Protein AF-A0A957ZN79-F1 (afdb_monomer_lite)

Structure (mmCIF, N/CA/C/O backbone):
data_AF-A0A957ZN79-F1
#
_entry.id   AF-A0A957ZN79-F1
#
loop_
_atom_site.group_PDB
_atom_site.id
_atom_site.type_symbol
_atom_site.label_atom_id
_atom_site.label_alt_id
_atom_site.label_comp_id
_atom_site.label_asym_id
_atom_site.label_entity_id
_atom_site.label_seq_id
_atom_site.pdbx_PDB_ins_code
_atom_site.Cartn_x
_atom_site.Cartn_y
_atom_site.Cartn_z
_atom_site.occupancy
_atom_site.B_iso_or_equiv
_atom_site.auth_seq_id
_atom_site.auth_comp_id
_atom_site.auth_asym_id
_atom_site.auth_atom_id
_atom_site.pdbx_PDB_model_num
ATOM 1 N N . MET A 1 1 ? 15.117 -9.613 -75.989 1.00 53.50 1 MET A N 1
ATOM 2 C CA . MET A 1 1 ? 15.377 -8.320 -75.318 1.00 53.50 1 MET A CA 1
ATOM 3 C C . MET A 1 1 ? 16.202 -8.604 -74.076 1.00 53.50 1 MET A C 1
ATOM 5 O O . MET A 1 1 ? 15.668 -9.171 -73.137 1.00 53.50 1 MET A O 1
ATOM 9 N N . SER A 1 2 ? 17.506 -8.321 -74.111 1.00 61.81 2 SER A N 1
ATOM 10 C CA . SER A 1 2 ? 18.390 -8.523 -72.957 1.00 61.81 2 SER A CA 1
ATOM 11 C C . SER A 1 2 ? 18.404 -7.232 -72.141 1.00 61.81 2 SER A C 1
ATOM 13 O O . SER A 1 2 ? 18.817 -6.192 -72.654 1.00 61.81 2 SER A O 1
ATOM 15 N N . ILE A 1 3 ? 17.876 -7.265 -70.917 1.00 66.75 3 ILE A N 1
ATOM 16 C CA . ILE A 1 3 ? 17.913 -6.115 -70.009 1.00 66.75 3 ILE A CA 1
ATOM 17 C C . ILE A 1 3 ? 19.351 -5.985 -69.512 1.00 66.75 3 ILE A C 1
ATOM 19 O O . ILE A 1 3 ? 19.885 -6.870 -68.847 1.00 66.75 3 ILE A O 1
ATOM 23 N N . ASN A 1 4 ? 20.004 -4.888 -69.892 1.00 77.69 4 ASN A N 1
ATOM 24 C CA . ASN A 1 4 ? 21.393 -4.635 -69.540 1.00 77.69 4 ASN A CA 1
ATOM 25 C C . ASN A 1 4 ? 21.526 -4.499 -68.022 1.00 77.69 4 ASN A C 1
ATOM 27 O O . ASN A 1 4 ? 21.004 -3.560 -67.427 1.00 77.69 4 ASN A O 1
ATOM 31 N N . ASN A 1 5 ? 22.298 -5.401 -67.413 1.00 73.75 5 ASN A N 1
ATOM 32 C CA . ASN A 1 5 ? 22.516 -5.493 -65.965 1.00 73.75 5 ASN A CA 1
ATOM 33 C C . ASN A 1 5 ? 23.033 -4.178 -65.336 1.00 73.75 5 ASN A C 1
ATOM 35 O O . ASN A 1 5 ? 22.840 -3.904 -64.156 1.00 73.75 5 ASN A O 1
ATOM 39 N N . ARG A 1 6 ? 23.639 -3.311 -66.159 1.00 80.38 6 ARG A N 1
ATOM 40 C CA . ARG A 1 6 ? 24.095 -1.966 -65.776 1.00 80.38 6 ARG A CA 1
ATOM 41 C C . ARG A 1 6 ? 22.942 -1.036 -65.382 1.00 80.38 6 ARG A C 1
ATOM 43 O O . ARG A 1 6 ? 23.125 -0.184 -64.522 1.00 80.38 6 ARG A O 1
ATOM 50 N N . TRP A 1 7 ? 21.768 -1.213 -65.986 1.00 83.56 7 TRP A N 1
ATOM 51 C CA . TRP A 1 7 ? 20.576 -0.416 -65.690 1.00 83.56 7 TRP A CA 1
ATOM 52 C C . TRP A 1 7 ? 19.949 -0.810 -64.348 1.00 83.56 7 TRP A C 1
ATOM 54 O O . TRP A 1 7 ? 19.543 0.057 -63.582 1.00 83.56 7 TRP A O 1
ATOM 64 N N . LEU A 1 8 ? 19.953 -2.107 -64.023 1.00 81.88 8 LEU A N 1
ATOM 65 C CA . LEU A 1 8 ? 19.467 -2.615 -62.735 1.00 81.88 8 LEU A CA 1
ATOM 66 C C . LEU A 1 8 ? 20.351 -2.154 -61.568 1.00 81.88 8 LEU A C 1
ATOM 68 O O . LEU A 1 8 ? 19.836 -1.759 -60.527 1.00 81.88 8 LEU A O 1
ATOM 72 N N . LEU A 1 9 ? 21.672 -2.132 -61.764 1.00 81.56 9 LEU A N 1
ATOM 73 C CA . LEU A 1 9 ? 22.623 -1.647 -60.759 1.00 81.56 9 LEU A CA 1
ATOM 74 C C . LEU A 1 9 ? 22.475 -0.144 -60.486 1.00 81.56 9 LEU A C 1
ATOM 76 O O . LEU A 1 9 ? 22.504 0.272 -59.330 1.00 81.56 9 LEU A O 1
ATOM 80 N N . ALA A 1 10 ? 22.260 0.660 -61.532 1.00 83.12 10 ALA A N 1
ATOM 81 C CA . ALA A 1 10 ? 22.012 2.093 -61.384 1.00 83.12 10 ALA A CA 1
ATOM 82 C C . ALA A 1 10 ? 20.691 2.374 -60.643 1.00 83.12 10 ALA A C 1
ATOM 84 O O . ALA A 1 10 ? 20.649 3.241 -59.770 1.00 83.12 10 ALA A O 1
ATOM 85 N N . LEU A 1 11 ? 19.637 1.603 -60.938 1.00 84.06 11 LEU A N 1
ATOM 86 C CA . LEU A 1 11 ? 18.346 1.726 -60.260 1.00 84.06 11 LEU A CA 1
ATOM 87 C C . LEU A 1 11 ? 18.458 1.370 -58.767 1.00 84.06 11 LEU A C 1
ATOM 89 O O . LEU A 1 11 ? 17.995 2.131 -57.922 1.00 84.06 11 LEU A O 1
ATOM 93 N N . ALA A 1 12 ? 19.136 0.265 -58.441 1.00 83.12 12 ALA A N 1
ATOM 94 C CA . ALA A 1 12 ? 19.308 -0.194 -57.062 1.00 83.12 12 ALA A CA 1
ATOM 95 C C . ALA A 1 12 ? 20.106 0.802 -56.201 1.00 83.12 12 ALA A C 1
ATOM 97 O O . ALA A 1 12 ? 19.730 1.066 -55.058 1.00 83.12 12 ALA A O 1
ATOM 98 N N . MET A 1 13 ? 21.167 1.404 -56.752 1.00 83.31 13 MET A N 1
ATOM 99 C CA . MET A 1 13 ? 21.924 2.440 -56.038 1.00 83.31 13 MET A CA 1
ATOM 100 C C . MET A 1 13 ? 21.101 3.716 -55.820 1.00 83.31 13 MET A C 1
ATOM 102 O O . MET A 1 13 ? 21.178 4.312 -54.747 1.00 83.31 13 MET A O 1
ATOM 106 N N . SER A 1 14 ? 20.280 4.115 -56.797 1.00 79.75 14 SER A N 1
ATOM 107 C CA . SER A 1 14 ? 19.429 5.301 -56.659 1.00 79.75 14 SER A CA 1
ATOM 108 C C . SER A 1 14 ? 18.340 5.107 -55.600 1.00 79.75 14 SER A C 1
ATOM 110 O O . SER A 1 14 ? 18.041 6.048 -54.869 1.00 79.75 14 SER A O 1
ATOM 112 N N . SER A 1 15 ? 17.776 3.900 -55.467 1.00 75.31 15 SER A N 1
ATOM 113 C CA . SER A 1 15 ? 16.766 3.599 -54.441 1.00 75.31 15 SER A CA 1
ATOM 114 C C . SER A 1 15 ? 17.327 3.644 -53.016 1.00 75.31 15 SER A C 1
ATOM 116 O O . SER A 1 15 ? 16.627 4.076 -52.105 1.00 75.31 15 SER A O 1
ATOM 118 N N . ALA A 1 16 ? 18.590 3.256 -52.813 1.00 73.00 16 ALA A N 1
ATOM 119 C CA . ALA A 1 16 ? 19.223 3.267 -51.491 1.00 73.00 16 ALA A CA 1
ATOM 120 C C . ALA A 1 16 ? 19.507 4.687 -50.959 1.00 73.00 16 ALA A C 1
ATOM 122 O O . ALA A 1 16 ? 19.540 4.899 -49.749 1.00 73.00 16 ALA A O 1
ATOM 123 N N . LEU A 1 17 ? 19.676 5.672 -51.848 1.00 71.06 17 LEU A N 1
ATOM 124 C CA . LEU A 1 17 ? 19.981 7.063 -51.486 1.00 71.06 17 LEU A CA 1
ATOM 125 C C . LEU A 1 17 ? 18.740 7.904 -51.133 1.00 71.06 17 LEU A C 1
ATOM 127 O O . LEU A 1 17 ? 18.885 9.008 -50.618 1.00 71.06 17 LEU A O 1
ATOM 131 N N . LEU A 1 18 ? 17.528 7.394 -51.375 1.00 66.31 18 LEU A N 1
ATOM 132 C CA . LEU A 1 18 ? 16.264 8.114 -51.147 1.00 66.31 18 LEU A CA 1
ATOM 133 C C . LEU A 1 18 ? 15.622 7.849 -49.770 1.00 66.31 18 LEU A C 1
ATOM 135 O O . LEU A 1 18 ? 14.540 8.363 -49.503 1.00 66.31 18 LEU A O 1
ATOM 139 N N . LEU A 1 19 ? 16.257 7.060 -48.894 1.00 66.06 19 LEU A N 1
ATOM 140 C CA . LEU A 1 19 ? 15.635 6.574 -47.652 1.00 66.06 19 LEU A CA 1
ATOM 141 C C . LEU A 1 19 ? 15.930 7.323 -46.329 1.00 66.06 19 LEU A C 1
ATOM 143 O O . LEU A 1 19 ? 15.218 7.025 -45.371 1.00 66.06 19 LEU A O 1
ATOM 147 N N . PRO A 1 20 ? 16.841 8.312 -46.185 1.00 61.47 20 PRO A N 1
ATOM 148 C CA . PRO A 1 20 ? 16.993 9.005 -44.905 1.00 61.47 20 PRO A CA 1
ATOM 149 C C . PRO A 1 20 ? 16.261 10.357 -44.911 1.00 61.47 20 PRO A C 1
ATOM 151 O O . PRO A 1 20 ? 16.882 11.409 -44.804 1.00 61.47 20 PRO A O 1
ATOM 154 N N . ALA A 1 21 ? 14.935 10.347 -45.064 1.00 61.22 21 ALA A N 1
ATOM 155 C CA . ALA A 1 21 ? 14.116 11.556 -44.886 1.00 61.22 21 ALA A CA 1
ATOM 156 C C . ALA A 1 21 ? 12.766 11.296 -44.196 1.00 61.22 21 ALA A C 1
ATOM 158 O O . ALA A 1 21 ? 11.869 12.132 -44.254 1.00 61.22 21 ALA A O 1
ATOM 159 N N . CYS A 1 22 ? 12.617 10.170 -43.490 1.00 62.44 22 CYS A N 1
ATOM 160 C CA . CYS A 1 22 ? 11.547 10.017 -42.505 1.00 62.44 22 CYS A CA 1
ATOM 161 C C . CYS A 1 22 ? 12.063 10.535 -41.156 1.00 62.44 22 CYS A C 1
ATOM 163 O O . CYS A 1 22 ? 12.393 9.769 -40.252 1.00 62.44 22 CYS A O 1
ATOM 165 N N . GLY A 1 23 ? 12.224 11.858 -41.077 1.00 58.22 23 GLY A N 1
ATOM 166 C CA . GLY A 1 23 ? 12.525 12.563 -39.840 1.00 58.22 23 GLY A CA 1
ATOM 167 C C . GLY A 1 23 ? 11.327 12.473 -38.904 1.00 58.22 23 GLY A C 1
ATOM 168 O O . GLY A 1 23 ? 10.386 13.252 -39.021 1.00 58.22 23 GLY A O 1
ATOM 169 N N . GLY A 1 24 ? 11.359 11.508 -37.988 1.00 60.12 24 GLY A N 1
ATOM 170 C CA . GLY A 1 24 ? 10.545 11.575 -36.783 1.00 60.12 24 GLY A CA 1
ATOM 171 C C . GLY A 1 24 ? 11.030 12.771 -35.975 1.00 60.12 24 GLY A C 1
ATOM 172 O O . GLY A 1 24 ? 12.167 12.772 -35.503 1.00 60.12 24 GLY A O 1
ATOM 173 N N . ALA A 1 25 ? 10.206 13.811 -35.873 1.00 63.06 25 ALA A N 1
ATOM 174 C CA . ALA A 1 25 ? 10.431 14.867 -34.902 1.00 63.06 25 ALA A CA 1
ATOM 175 C C . ALA A 1 25 ? 10.528 14.205 -33.522 1.00 63.06 25 ALA A C 1
ATOM 177 O O . ALA A 1 25 ? 9.625 13.469 -33.121 1.00 63.06 25 ALA A O 1
ATOM 178 N N . ALA A 1 26 ? 11.651 14.409 -32.835 1.00 72.44 26 ALA A N 1
ATOM 179 C CA . ALA A 1 26 ? 11.766 14.017 -31.442 1.00 72.44 26 ALA A CA 1
ATOM 180 C C . ALA A 1 26 ? 10.643 14.725 -30.663 1.00 72.44 26 ALA A C 1
ATOM 182 O O . ALA A 1 26 ? 10.421 15.915 -30.911 1.00 72.44 26 ALA A O 1
ATOM 183 N N . PRO A 1 27 ? 9.910 14.021 -29.782 1.00 71.94 27 PRO A N 1
ATOM 184 C CA . PRO A 1 27 ? 8.886 14.654 -28.968 1.00 71.94 27 PRO A CA 1
ATOM 185 C C . PRO A 1 27 ? 9.520 15.798 -28.178 1.00 71.94 27 PRO A C 1
ATOM 187 O O . PRO A 1 27 ? 10.572 15.636 -27.556 1.00 71.94 27 PRO A O 1
ATOM 190 N N . GLU A 1 28 ? 8.893 16.967 -28.271 1.00 79.06 28 GLU A N 1
ATOM 191 C CA . GLU A 1 28 ? 9.267 18.145 -27.504 1.00 79.06 28 GLU A CA 1
ATOM 192 C C . GLU A 1 28 ? 9.203 17.781 -26.012 1.00 79.06 28 GLU A C 1
ATOM 194 O O . GLU A 1 28 ? 8.197 17.209 -25.574 1.00 79.06 28 GLU A O 1
ATOM 199 N N . PRO A 1 29 ? 10.275 18.018 -25.233 1.00 79.69 29 PRO A N 1
ATOM 200 C CA . PRO A 1 29 ? 10.239 17.739 -23.809 1.00 79.69 29 PRO A CA 1
ATOM 201 C C . PRO A 1 29 ? 9.139 18.596 -23.166 1.00 79.69 29 PRO A C 1
ATOM 203 O O . PRO A 1 29 ? 9.000 19.769 -23.526 1.00 79.69 29 PRO A O 1
ATOM 206 N N . PRO A 1 30 ? 8.349 18.038 -22.232 1.00 82.75 30 PRO A N 1
ATOM 207 C CA . PRO A 1 30 ? 7.333 18.811 -21.534 1.00 82.75 30 PRO A CA 1
ATOM 208 C C . PRO A 1 30 ? 7.976 20.021 -20.836 1.00 82.75 30 PRO A C 1
ATOM 210 O O . PRO A 1 30 ? 9.140 19.945 -20.423 1.00 82.75 30 PRO A O 1
ATOM 213 N N . PRO A 1 31 ? 7.245 21.145 -20.710 1.00 79.12 31 PRO A N 1
ATOM 214 C CA . PRO A 1 31 ? 7.759 22.322 -20.028 1.00 79.12 31 PRO A CA 1
ATOM 215 C C . PRO A 1 31 ? 8.186 21.948 -18.607 1.00 79.12 31 PRO A C 1
ATOM 217 O O . PRO A 1 31 ? 7.484 21.216 -17.908 1.00 79.12 31 PRO A O 1
ATOM 220 N N . ALA A 1 32 ? 9.354 22.446 -18.197 1.00 75.38 32 ALA A N 1
ATOM 221 C CA . ALA A 1 32 ? 9.849 22.251 -16.844 1.00 75.38 32 ALA A CA 1
ATOM 222 C C . ALA A 1 32 ? 8.806 22.767 -15.832 1.00 75.38 32 ALA A C 1
ATOM 224 O O . ALA A 1 32 ? 8.202 23.820 -16.074 1.00 75.38 32 ALA A O 1
ATOM 225 N N . PRO A 1 33 ? 8.575 22.046 -14.720 1.00 74.62 33 PRO A N 1
ATOM 226 C CA . PRO A 1 33 ? 7.646 22.486 -13.693 1.00 74.62 33 PRO A CA 1
ATOM 227 C C . PRO A 1 33 ? 8.074 23.863 -13.180 1.00 74.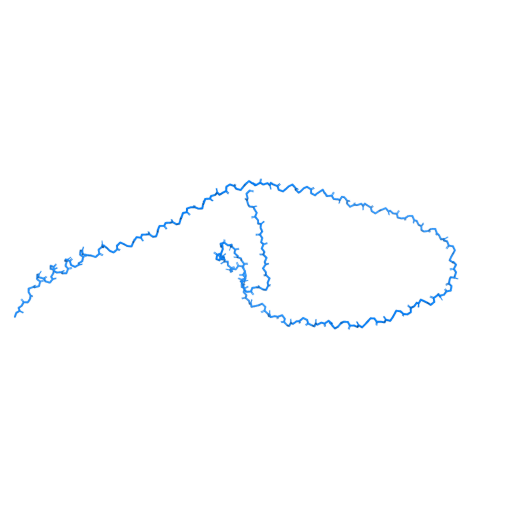62 33 PRO A C 1
ATOM 229 O O . PRO A 1 33 ? 9.212 24.071 -12.764 1.00 74.62 33 PRO A O 1
ATOM 232 N N . VAL A 1 34 ? 7.151 24.821 -13.258 1.00 73.75 34 VAL A N 1
ATOM 233 C CA . VAL A 1 34 ? 7.313 26.138 -12.648 1.00 73.75 34 VAL A CA 1
ATOM 234 C C . VAL A 1 34 ? 7.220 25.925 -11.142 1.00 73.75 34 VAL A C 1
ATOM 236 O O . VAL A 1 34 ? 6.127 25.698 -10.625 1.00 73.75 34 VAL A O 1
ATOM 239 N N . GLU A 1 35 ? 8.358 25.967 -10.447 1.00 64.25 35 GLU A N 1
ATOM 240 C CA . GLU A 1 35 ? 8.399 26.049 -8.986 1.00 64.25 35 GLU A CA 1
ATOM 241 C C . GLU A 1 35 ? 7.694 27.340 -8.556 1.00 64.25 35 GLU A C 1
ATOM 243 O O . GLU A 1 35 ? 8.259 28.435 -8.555 1.00 64.25 35 GLU A O 1
ATOM 248 N N . ALA A 1 36 ? 6.414 27.218 -8.214 1.00 64.56 36 ALA A N 1
ATOM 249 C CA . ALA A 1 36 ? 5.753 28.203 -7.387 1.00 64.56 36 ALA A CA 1
ATOM 250 C C . ALA A 1 36 ? 6.413 28.118 -6.008 1.00 64.56 36 ALA A C 1
ATOM 252 O O . ALA A 1 36 ? 6.290 27.106 -5.322 1.00 64.56 36 ALA A O 1
ATOM 253 N N . ALA A 1 37 ? 7.144 29.167 -5.631 1.00 61.28 37 ALA A N 1
ATOM 254 C CA . ALA A 1 37 ? 7.701 29.311 -4.296 1.00 61.28 37 ALA A CA 1
ATOM 255 C C . ALA A 1 37 ? 6.555 29.259 -3.273 1.00 61.28 37 ALA A C 1
ATOM 257 O O . ALA A 1 37 ? 5.833 30.238 -3.082 1.00 61.28 37 ALA A O 1
ATOM 258 N N . ALA A 1 38 ? 6.358 28.098 -2.655 1.00 61.94 38 ALA A N 1
ATOM 259 C CA . ALA A 1 38 ? 5.490 27.961 -1.504 1.00 61.94 38 ALA A CA 1
ATOM 260 C C . ALA A 1 38 ? 6.252 28.516 -0.297 1.00 61.94 38 ALA A C 1
ATOM 262 O O . ALA A 1 38 ? 7.289 27.985 0.099 1.00 61.94 38 ALA A O 1
ATOM 263 N N . GLU A 1 39 ? 5.764 29.623 0.263 1.00 59.06 39 GLU A N 1
ATOM 264 C CA . GLU A 1 39 ? 6.229 30.127 1.552 1.00 59.06 39 GLU A CA 1
ATOM 265 C C . GLU A 1 39 ? 5.962 29.055 2.618 1.00 59.06 39 GLU A C 1
ATOM 267 O O . GLU A 1 39 ? 4.825 28.819 3.027 1.00 59.06 39 GLU A O 1
ATOM 272 N N . SER A 1 40 ? 7.031 28.376 3.037 1.00 63.91 40 SER A N 1
ATOM 273 C CA . SER A 1 40 ? 7.015 27.397 4.118 1.00 63.91 40 SER A CA 1
ATOM 274 C C . SER A 1 40 ? 6.828 28.120 5.453 1.00 63.91 40 SER A C 1
ATOM 276 O O . SER A 1 40 ? 7.747 28.741 5.993 1.00 63.91 40 SER A O 1
ATOM 278 N N . ALA A 1 41 ? 5.609 28.075 5.986 1.00 64.25 41 ALA A N 1
ATOM 279 C CA . ALA A 1 41 ? 5.351 28.413 7.377 1.00 64.25 41 ALA A CA 1
ATOM 280 C C . ALA A 1 41 ? 5.642 27.171 8.234 1.00 64.25 41 ALA A C 1
ATOM 282 O O . ALA A 1 41 ? 4.864 26.219 8.250 1.00 64.25 41 ALA A O 1
ATOM 283 N N . ALA A 1 42 ? 6.771 27.185 8.944 1.00 68.31 42 ALA A N 1
ATOM 284 C CA . ALA A 1 42 ? 7.183 26.095 9.823 1.00 68.31 42 ALA A CA 1
ATOM 285 C C . ALA A 1 42 ? 6.144 25.830 10.938 1.00 68.31 42 ALA A C 1
ATOM 287 O O . ALA A 1 42 ? 5.721 26.773 11.620 1.00 68.31 42 ALA A O 1
ATOM 288 N N . PRO A 1 43 ? 5.761 24.567 11.204 1.00 61.34 43 PRO A N 1
ATOM 289 C CA . PRO A 1 43 ? 4.922 24.246 12.348 1.00 61.34 43 PRO A CA 1
ATOM 290 C C . PRO A 1 43 ? 5.746 24.328 13.640 1.00 61.34 43 PRO A C 1
ATOM 292 O O . PRO A 1 43 ? 6.627 23.514 13.904 1.00 61.34 43 PRO A O 1
ATOM 295 N N . THR A 1 44 ? 5.440 25.313 14.489 1.00 64.81 44 THR A N 1
ATOM 296 C CA . THR A 1 44 ? 5.933 25.330 15.873 1.00 64.81 44 THR A CA 1
ATOM 297 C C . THR A 1 44 ? 5.177 24.270 16.665 1.00 64.81 44 THR A C 1
ATOM 299 O O . THR A 1 44 ? 4.036 24.497 17.063 1.00 64.81 44 THR A O 1
ATOM 302 N N . ASN A 1 45 ? 5.804 23.121 16.908 1.00 60.09 45 ASN A N 1
ATOM 303 C CA . ASN A 1 45 ? 5.255 22.100 17.795 1.00 60.09 45 ASN A CA 1
ATOM 304 C C . ASN A 1 45 ? 6.246 21.783 18.920 1.00 60.09 45 ASN A C 1
ATOM 306 O O . ASN A 1 45 ? 6.987 20.806 18.884 1.00 60.09 45 ASN A O 1
ATOM 310 N N . THR A 1 46 ? 6.263 22.652 19.931 1.00 60.38 46 THR A N 1
ATOM 311 C CA . THR A 1 46 ? 6.935 22.385 21.207 1.00 60.38 46 THR A CA 1
ATOM 312 C C . THR A 1 46 ? 5.898 21.846 22.185 1.00 60.38 46 THR A C 1
ATOM 314 O O . THR A 1 46 ? 5.339 22.592 22.989 1.00 60.38 46 THR A O 1
ATOM 317 N N . ALA A 1 47 ? 5.618 20.546 22.118 1.00 60.94 47 ALA A N 1
ATOM 318 C CA . ALA A 1 47 ? 4.954 19.854 23.215 1.00 60.94 47 ALA A CA 1
ATOM 319 C C . ALA A 1 47 ? 6.005 19.562 24.296 1.00 60.94 47 ALA A C 1
ATOM 321 O O . ALA A 1 47 ? 6.930 18.777 24.091 1.00 60.94 47 ALA A O 1
ATOM 322 N N . ALA A 1 48 ? 5.895 20.245 25.436 1.00 66.50 48 ALA A N 1
ATOM 323 C CA . ALA A 1 48 ? 6.740 19.993 26.596 1.00 66.50 48 ALA A CA 1
ATOM 324 C C . ALA A 1 48 ? 6.479 18.577 27.154 1.00 66.50 48 ALA A C 1
ATOM 326 O O . ALA A 1 48 ? 5.322 18.148 27.194 1.00 66.50 48 ALA A O 1
ATOM 327 N N . PRO A 1 49 ? 7.511 17.853 27.624 1.00 62.19 49 PRO A N 1
ATOM 328 C CA . PRO A 1 49 ? 7.301 16.610 28.351 1.00 62.19 49 PRO A CA 1
ATOM 329 C C . PRO A 1 49 ? 6.589 16.917 29.674 1.00 62.19 49 PRO A C 1
ATOM 331 O O . PRO A 1 49 ? 7.106 17.644 30.521 1.00 62.19 49 PRO A O 1
ATOM 334 N N . VAL A 1 50 ? 5.386 16.371 29.844 1.00 67.06 50 VAL A N 1
ATOM 335 C CA . VAL A 1 50 ? 4.688 16.362 31.132 1.00 67.06 50 VAL A CA 1
ATOM 336 C C . VAL A 1 50 ? 5.425 15.369 32.027 1.00 67.06 50 VAL A C 1
ATOM 338 O O . VAL A 1 50 ? 5.370 14.162 31.794 1.00 67.06 50 VAL A O 1
ATOM 341 N N . GLU A 1 51 ? 6.157 15.880 33.018 1.00 61.38 51 GLU A N 1
ATOM 342 C CA . GLU A 1 51 ? 6.751 15.062 34.076 1.00 61.38 51 GLU A CA 1
ATOM 343 C C . GLU A 1 51 ? 5.666 14.200 34.731 1.00 61.38 51 GLU A C 1
ATOM 345 O O . GLU A 1 51 ? 4.639 14.695 35.201 1.00 61.38 51 GLU A O 1
ATOM 350 N N . ALA A 1 52 ? 5.902 12.889 34.762 1.00 59.41 52 ALA A N 1
ATOM 351 C CA . ALA A 1 52 ? 5.083 11.958 35.514 1.00 59.41 52 ALA A CA 1
ATOM 352 C C . ALA A 1 52 ? 5.200 12.292 37.008 1.00 59.41 52 ALA A C 1
ATOM 354 O O . ALA A 1 52 ? 6.262 12.135 37.612 1.00 59.41 52 ALA A O 1
ATOM 355 N N . ALA A 1 53 ? 4.104 12.765 37.601 1.00 65.06 53 ALA A N 1
ATOM 356 C CA . ALA A 1 53 ? 4.024 13.001 39.033 1.00 65.06 53 ALA A CA 1
ATOM 357 C C . ALA A 1 53 ? 4.288 11.694 39.803 1.00 65.06 53 ALA A C 1
ATOM 359 O O . ALA A 1 53 ? 3.683 10.654 39.538 1.00 65.06 53 ALA A O 1
ATOM 360 N N . VAL A 1 54 ? 5.202 11.771 40.767 1.00 68.00 54 VAL A N 1
ATOM 361 C CA . VAL A 1 54 ? 5.544 10.691 41.698 1.00 68.00 54 VAL A CA 1
ATOM 362 C C . VAL A 1 54 ? 4.303 10.342 42.540 1.00 68.00 54 VAL A C 1
ATOM 364 O O . VAL A 1 54 ? 3.634 11.266 43.015 1.00 68.00 54 VAL A O 1
ATOM 367 N N . PRO A 1 55 ? 3.968 9.056 42.765 1.00 62.75 55 PRO A N 1
ATOM 368 C CA . PRO A 1 55 ? 2.829 8.690 43.600 1.00 62.75 55 PRO A CA 1
ATOM 369 C C . PRO A 1 55 ? 3.033 9.210 45.026 1.00 62.75 55 PRO A C 1
ATOM 371 O O . PRO A 1 55 ? 3.969 8.810 45.715 1.00 62.75 55 PRO A O 1
ATOM 374 N N . THR A 1 56 ? 2.160 10.113 45.471 1.00 72.88 56 THR A N 1
ATOM 375 C CA . THR A 1 56 ? 2.079 10.497 46.883 1.00 72.88 56 THR A CA 1
ATOM 376 C C . THR A 1 56 ? 1.524 9.311 47.662 1.00 72.88 56 THR A C 1
ATOM 378 O O . THR A 1 56 ? 0.417 8.849 47.389 1.00 72.88 56 THR A O 1
ATOM 381 N N . GLU A 1 57 ? 2.309 8.807 48.609 1.00 70.00 57 GLU A N 1
ATOM 382 C CA . GLU A 1 57 ? 1.913 7.751 49.536 1.00 70.00 57 GLU A CA 1
ATOM 383 C C . GLU A 1 57 ? 0.702 8.225 50.354 1.00 70.00 57 GLU A C 1
ATOM 385 O O . GLU A 1 57 ? 0.767 9.210 51.092 1.00 70.00 57 GLU A O 1
ATOM 390 N N . ALA A 1 58 ? -0.439 7.564 50.159 1.00 66.94 58 ALA A N 1
ATOM 391 C CA . ALA A 1 58 ? -1.665 7.869 50.878 1.00 66.94 58 ALA A CA 1
ATOM 392 C C . ALA A 1 58 ? -1.527 7.441 52.347 1.00 66.94 58 ALA A C 1
ATOM 394 O O . ALA A 1 58 ? -1.130 6.315 52.643 1.00 66.94 58 ALA A O 1
ATOM 395 N N . ALA A 1 59 ? -1.878 8.344 53.264 1.00 74.31 59 ALA A N 1
ATOM 396 C CA . ALA A 1 59 ? -1.925 8.068 54.696 1.00 74.31 59 ALA A CA 1
ATOM 397 C C . ALA A 1 59 ? -2.834 6.856 55.008 1.00 74.31 59 ALA A C 1
ATOM 399 O O . ALA A 1 59 ? -3.818 6.631 54.295 1.00 74.31 59 ALA A O 1
ATOM 400 N N . PRO A 1 60 ? -2.548 6.089 56.079 1.00 74.50 60 PRO A N 1
ATOM 401 C CA . PRO A 1 60 ? -3.364 4.939 56.447 1.00 74.50 60 PRO A CA 1
ATOM 402 C C . PRO A 1 60 ? -4.809 5.366 56.754 1.00 74.50 60 PRO A C 1
ATOM 404 O O . PRO A 1 60 ? -5.027 6.431 57.346 1.00 74.50 60 PRO A O 1
ATOM 407 N N . PRO A 1 61 ? -5.811 4.553 56.375 1.00 66.38 61 PRO A N 1
ATOM 408 C CA . PRO A 1 61 ? -7.205 4.871 56.637 1.00 66.38 61 PRO A CA 1
ATOM 409 C C . PRO A 1 61 ? -7.464 4.917 58.147 1.00 66.38 61 PRO A C 1
ATOM 411 O O . PRO A 1 61 ? -7.120 4.001 58.890 1.00 66.38 61 PRO A O 1
ATOM 414 N N . THR A 1 62 ? -8.092 6.002 58.600 1.00 72.00 62 THR A N 1
ATOM 415 C CA . THR A 1 62 ? -8.675 6.085 59.943 1.00 72.00 62 THR A CA 1
ATOM 416 C C . THR A 1 62 ? -9.932 5.220 59.965 1.00 72.00 62 THR A C 1
ATOM 418 O O . THR A 1 62 ? -10.872 5.485 59.215 1.00 72.00 62 THR A O 1
ATOM 421 N N . GLU A 1 63 ? -9.954 4.183 60.803 1.00 64.44 63 GLU A N 1
ATOM 422 C CA . GLU A 1 63 ? -11.129 3.330 60.987 1.00 64.44 63 GLU A CA 1
ATOM 423 C C . GLU A 1 63 ? -12.254 4.115 61.678 1.00 64.44 63 GLU A C 1
ATOM 425 O O . GLU A 1 63 ? -12.175 4.466 62.855 1.00 64.44 63 GLU A O 1
ATOM 430 N N . VAL A 1 64 ? -13.314 4.408 60.927 1.00 69.94 64 VAL A N 1
ATOM 431 C CA . VAL A 1 64 ? -14.594 4.897 61.455 1.00 69.94 64 VAL A CA 1
ATOM 432 C C . VAL A 1 64 ? -15.507 3.697 61.732 1.00 69.94 64 VAL A C 1
ATOM 434 O O . VAL A 1 64 ? -15.510 2.747 60.947 1.00 69.94 64 VAL A O 1
ATOM 437 N N . PRO A 1 65 ? -16.298 3.711 62.820 1.00 63.38 65 PRO A N 1
ATOM 438 C CA . PRO A 1 65 ? -17.182 2.605 63.161 1.00 63.38 65 PRO A CA 1
ATOM 439 C C . PRO A 1 65 ? -18.231 2.383 62.066 1.00 63.38 65 PRO A C 1
ATOM 441 O O . PRO A 1 65 ? -19.048 3.257 61.772 1.00 63.38 65 PRO A O 1
ATOM 444 N N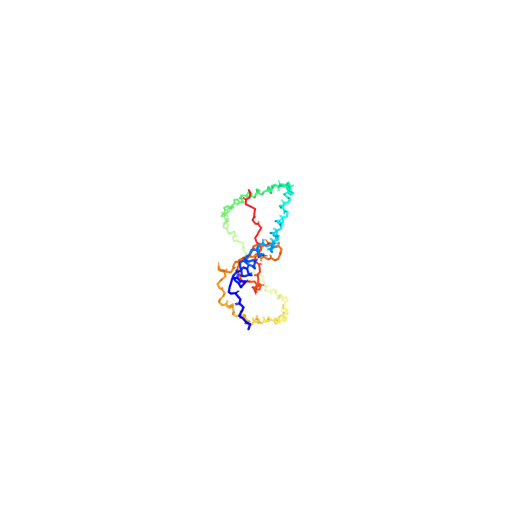 . THR A 1 66 ? -18.211 1.184 61.485 1.00 65.88 66 THR A N 1
ATOM 445 C CA . THR A 1 66 ? -19.178 0.709 60.494 1.00 65.88 66 THR A CA 1
ATOM 446 C C . THR A 1 66 ? -20.574 0.660 61.110 1.00 65.88 66 THR A C 1
ATOM 448 O O . THR A 1 66 ? -20.909 -0.252 61.867 1.00 65.88 66 THR A O 1
ATOM 451 N N . ALA A 1 67 ? -21.412 1.638 60.772 1.00 62.97 67 ALA A N 1
ATOM 452 C CA . ALA A 1 67 ? -22.846 1.530 60.977 1.00 62.97 67 ALA A CA 1
ATOM 453 C C . ALA A 1 67 ? -23.394 0.464 60.016 1.00 62.97 67 ALA A C 1
ATOM 455 O O . ALA A 1 67 ? -23.209 0.551 58.802 1.00 62.97 67 ALA A O 1
ATOM 456 N N . VAL A 1 68 ? -24.059 -0.552 60.566 1.00 63.31 68 VAL A N 1
ATOM 457 C CA . VAL A 1 68 ? -24.760 -1.582 59.794 1.00 63.31 68 VAL A CA 1
ATOM 458 C C . VAL A 1 68 ? -25.962 -0.926 59.115 1.00 63.31 68 VAL A C 1
ATOM 460 O O . VAL A 1 68 ? -27.019 -0.754 59.721 1.00 63.31 68 VAL A O 1
ATOM 463 N N . VAL A 1 69 ? -25.787 -0.510 57.862 1.00 64.88 69 VAL A N 1
ATOM 464 C CA . VAL A 1 69 ? -26.882 -0.054 57.003 1.00 64.88 69 VAL A CA 1
ATOM 465 C C . VAL A 1 69 ? -27.567 -1.297 56.444 1.00 64.88 69 VAL A C 1
ATOM 467 O O . VAL A 1 69 ? -26.935 -2.123 55.787 1.00 64.88 69 VAL A O 1
ATOM 470 N N . ALA A 1 70 ? -28.855 -1.454 56.745 1.00 69.31 70 ALA A N 1
ATOM 471 C CA . ALA A 1 70 ? -29.675 -2.515 56.176 1.00 69.31 70 ALA A CA 1
ATOM 472 C C . ALA A 1 70 ? -29.690 -2.409 54.636 1.00 69.31 70 ALA A C 1
ATOM 474 O O . ALA A 1 70 ? -29.711 -1.293 54.106 1.00 69.31 70 ALA A O 1
ATOM 475 N N . PRO A 1 71 ? -29.687 -3.539 53.906 1.00 63.28 71 PRO A N 1
ATOM 476 C CA . PRO A 1 71 ? -29.680 -3.526 52.451 1.00 63.28 71 PRO A CA 1
ATOM 477 C C . PRO A 1 71 ? -30.953 -2.847 51.943 1.00 63.28 71 PRO A C 1
ATOM 479 O O . PRO A 1 71 ? -32.062 -3.337 52.133 1.00 63.28 71 PRO A O 1
ATOM 482 N N . THR A 1 72 ? -30.784 -1.683 51.320 1.00 68.81 72 THR A N 1
ATOM 483 C CA . THR A 1 72 ? -31.842 -1.051 50.536 1.00 68.81 72 THR A CA 1
ATOM 484 C C . THR A 1 72 ? -31.893 -1.783 49.204 1.00 68.81 72 THR A C 1
ATOM 486 O O . THR A 1 72 ? -30.906 -1.787 48.468 1.00 68.81 72 THR A O 1
ATOM 489 N N . GLU A 1 73 ? -33.016 -2.436 48.911 1.00 65.06 73 GLU A N 1
ATOM 490 C CA . GLU A 1 73 ? -33.254 -3.057 47.610 1.00 65.06 73 GLU A CA 1
ATOM 491 C C . GLU A 1 73 ? -33.283 -1.958 46.541 1.00 65.06 73 GLU A C 1
ATOM 493 O O . GLU A 1 73 ? -34.225 -1.173 46.437 1.00 65.06 73 GLU A O 1
ATOM 498 N N . GLY A 1 74 ? -32.186 -1.845 45.791 1.00 70.25 74 GLY A N 1
ATOM 499 C CA . GLY A 1 74 ? -32.100 -0.960 44.638 1.00 70.25 74 GLY A CA 1
ATOM 500 C C . GLY A 1 74 ? -32.993 -1.460 43.498 1.00 70.25 74 GLY A C 1
ATOM 501 O O . GLY A 1 74 ? -33.278 -2.658 43.417 1.00 70.25 74 GLY A O 1
ATOM 502 N N . PRO A 1 75 ? -33.431 -0.569 42.593 1.00 67.38 75 PRO A N 1
ATOM 503 C CA . PRO A 1 75 ? -34.250 -0.958 41.455 1.00 67.38 75 PRO A CA 1
ATOM 504 C C . PRO A 1 75 ? -33.514 -2.009 40.619 1.00 67.38 75 PRO A C 1
ATOM 506 O O . PRO A 1 75 ? -32.403 -1.778 40.141 1.00 67.38 75 PRO A O 1
ATOM 509 N N . THR A 1 76 ? -34.141 -3.172 40.446 1.00 69.88 76 THR A N 1
ATOM 510 C CA . THR A 1 76 ? -33.686 -4.202 39.512 1.00 69.88 76 THR A CA 1
ATOM 511 C C . THR A 1 76 ? -33.668 -3.601 38.110 1.00 69.88 76 THR A C 1
ATOM 513 O O . THR A 1 76 ? -34.717 -3.372 37.509 1.00 69.88 76 THR A O 1
ATOM 516 N N . ALA A 1 77 ? -32.473 -3.303 37.600 1.00 68.25 77 ALA A N 1
ATOM 517 C CA . ALA A 1 77 ? -32.298 -2.855 36.229 1.00 68.25 77 ALA A CA 1
ATOM 518 C C . ALA A 1 77 ? -32.778 -3.968 35.291 1.00 68.25 77 ALA A C 1
ATOM 520 O O . ALA A 1 77 ? -32.256 -5.084 35.313 1.00 68.25 77 ALA A O 1
ATOM 521 N N . ALA A 1 78 ? -33.801 -3.673 34.489 1.00 73.00 78 ALA A N 1
ATOM 522 C CA . ALA A 1 78 ? -34.234 -4.562 33.426 1.00 73.00 78 ALA A CA 1
ATOM 523 C C . ALA A 1 78 ? -33.056 -4.785 32.468 1.00 73.00 78 ALA A C 1
ATOM 525 O O . ALA A 1 78 ? -32.446 -3.823 31.999 1.00 73.00 78 ALA A O 1
ATOM 526 N N . ALA A 1 79 ? -32.719 -6.050 32.208 1.00 72.62 79 ALA A N 1
ATOM 527 C CA . ALA A 1 79 ? -31.657 -6.406 31.279 1.00 72.62 79 ALA A CA 1
ATOM 528 C C . ALA A 1 79 ? -31.964 -5.797 29.904 1.00 72.62 79 ALA A C 1
ATOM 530 O O . ALA A 1 79 ? -33.018 -6.062 29.321 1.00 72.62 79 ALA A O 1
ATOM 531 N N . ALA A 1 80 ? -31.058 -4.952 29.408 1.00 78.25 80 ALA A N 1
ATOM 532 C CA . ALA A 1 80 ? -31.158 -4.421 28.059 1.00 78.25 80 ALA A CA 1
ATOM 533 C C . ALA A 1 80 ? -31.123 -5.588 27.056 1.00 78.25 80 ALA A C 1
ATOM 535 O O . ALA A 1 80 ? -30.364 -6.542 27.262 1.00 78.25 80 ALA A O 1
ATOM 536 N N . PRO A 1 81 ? -31.937 -5.547 25.987 1.00 76.00 81 PRO A N 1
ATOM 537 C CA . PRO A 1 81 ? -31.902 -6.575 24.959 1.00 76.00 81 PRO A CA 1
ATOM 538 C C . PRO A 1 81 ? -30.496 -6.639 24.355 1.00 76.00 81 PRO A C 1
ATOM 540 O O . PRO A 1 81 ? -29.921 -5.612 23.996 1.00 76.00 81 PRO A O 1
ATOM 543 N N . ALA A 1 82 ? -29.943 -7.850 24.270 1.00 77.19 82 ALA A N 1
ATOM 544 C CA . ALA A 1 82 ? -28.658 -8.080 23.629 1.00 77.19 82 ALA A CA 1
ATOM 545 C C . ALA A 1 82 ? -28.743 -7.620 22.168 1.00 77.19 82 ALA A C 1
ATOM 547 O O . ALA A 1 82 ? -29.593 -8.094 21.412 1.00 77.19 82 ALA A O 1
ATOM 548 N N . ILE A 1 83 ? -27.883 -6.677 21.787 1.00 80.12 83 ILE A N 1
ATOM 549 C CA . ILE A 1 83 ? -27.738 -6.281 20.389 1.00 80.12 83 ILE A CA 1
ATOM 550 C C . ILE A 1 83 ? -27.011 -7.435 19.688 1.00 80.12 83 ILE A C 1
ATOM 552 O O . ILE A 1 83 ? -25.970 -7.865 20.192 1.00 80.12 83 ILE A O 1
ATOM 556 N N . PRO A 1 84 ? -27.545 -7.978 18.582 1.00 75.12 84 PRO A N 1
ATOM 557 C CA . PRO A 1 84 ? -26.844 -9.001 17.824 1.00 75.12 84 PRO A CA 1
ATOM 558 C C . PRO A 1 84 ? -25.534 -8.415 17.292 1.00 75.12 84 PRO A C 1
ATOM 560 O O . PRO A 1 84 ? -25.537 -7.492 16.481 1.00 75.12 84 PRO A O 1
ATOM 563 N N . THR A 1 85 ? -24.414 -8.936 17.785 1.00 79.81 85 THR A N 1
ATOM 564 C CA . THR A 1 85 ? -23.097 -8.691 17.203 1.00 79.81 85 THR A CA 1
ATOM 565 C C . THR A 1 85 ? -23.034 -9.483 15.906 1.00 79.81 85 THR A C 1
ATOM 567 O O . THR A 1 85 ? -23.069 -10.712 15.945 1.00 79.81 85 THR A O 1
ATOM 570 N N . GLU A 1 86 ? -22.992 -8.800 14.762 1.00 81.19 86 GLU A N 1
ATOM 571 C CA . GLU A 1 86 ? -22.721 -9.479 13.497 1.00 81.19 86 GLU A CA 1
ATOM 572 C C . GLU A 1 86 ? -21.307 -10.066 13.529 1.00 81.19 86 GLU A C 1
ATOM 574 O O . GLU A 1 86 ? -20.350 -9.416 13.956 1.00 81.19 86 GLU A O 1
ATOM 579 N N . GLU A 1 87 ? -21.194 -11.325 13.116 1.00 80.56 87 GLU A N 1
ATOM 580 C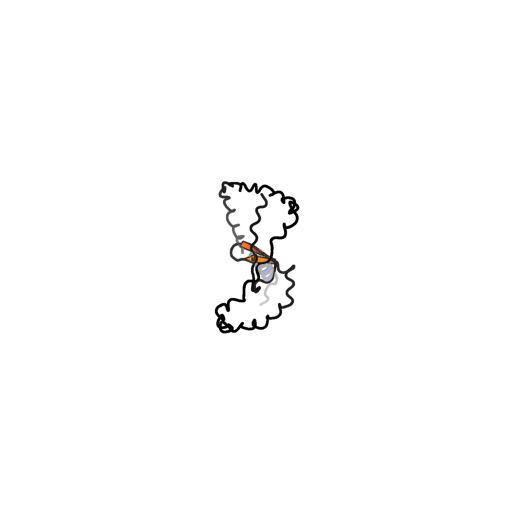 CA . GLU A 1 87 ? -19.908 -11.982 12.933 1.00 80.56 87 GLU A CA 1
ATOM 581 C C . GLU A 1 87 ? -19.205 -11.328 11.734 1.00 80.56 87 GLU A C 1
ATOM 583 O O . GLU A 1 87 ? -19.837 -11.168 10.683 1.00 80.56 87 GLU A O 1
ATOM 588 N N . PRO A 1 88 ? -17.936 -10.898 11.867 1.00 74.12 88 PRO A N 1
ATOM 589 C CA . PRO A 1 88 ? -17.224 -10.282 10.760 1.00 74.12 88 PRO A CA 1
ATOM 590 C C . PR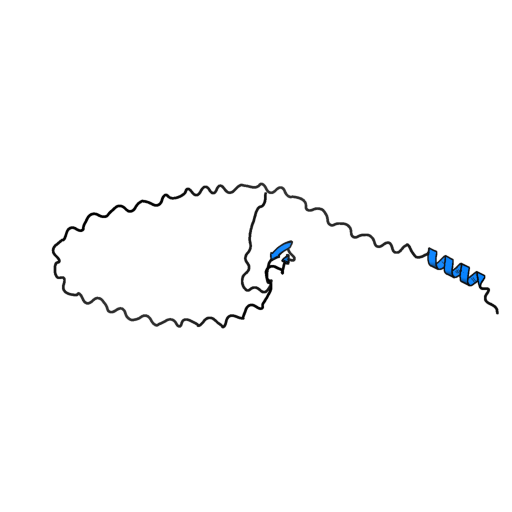O A 1 88 ? -17.190 -11.250 9.576 1.00 74.12 88 PRO A C 1
ATOM 592 O O . PRO A 1 88 ? -16.879 -12.432 9.729 1.00 74.12 88 PRO A O 1
ATOM 595 N N . ALA A 1 89 ? -17.547 -10.741 8.394 1.00 80.06 89 ALA A N 1
ATOM 596 C CA . ALA A 1 89 ? -17.493 -11.513 7.163 1.00 80.06 89 ALA A CA 1
ATOM 597 C C . ALA A 1 89 ? -16.096 -12.125 6.989 1.00 80.06 89 ALA A C 1
ATOM 599 O O . ALA A 1 89 ? -15.096 -11.488 7.322 1.00 80.06 89 ALA A O 1
ATOM 600 N N . ALA A 1 90 ? -16.047 -13.356 6.469 1.00 71.44 90 ALA A N 1
ATOM 601 C CA . ALA A 1 90 ? -14.802 -14.082 6.258 1.00 71.44 90 ALA A CA 1
ATOM 602 C C . ALA A 1 90 ? -13.786 -13.197 5.522 1.00 71.44 90 ALA A C 1
ATOM 604 O O . ALA A 1 90 ? -14.040 -12.731 4.410 1.00 71.44 90 ALA A O 1
ATOM 605 N N . GLU A 1 91 ? -12.653 -12.965 6.180 1.00 68.69 91 GLU A N 1
ATOM 606 C CA . GLU A 1 91 ? -11.546 -12.178 5.661 1.00 68.69 91 GLU A CA 1
ATOM 607 C C . GLU A 1 91 ? -11.052 -12.853 4.378 1.00 68.69 91 GLU A C 1
ATOM 609 O O . GLU A 1 91 ? -10.638 -14.016 4.383 1.00 68.69 91 GLU A O 1
ATOM 614 N N . VAL A 1 92 ? -11.181 -12.158 3.244 1.00 68.69 92 VAL A N 1
ATOM 615 C CA . VAL A 1 92 ? -10.615 -12.637 1.984 1.00 68.69 92 VAL A CA 1
ATOM 616 C C . VAL A 1 92 ? -9.117 -12.721 2.219 1.00 68.69 92 VAL A C 1
ATOM 618 O O . VAL A 1 92 ? -8.486 -11.704 2.499 1.00 68.69 92 VAL A O 1
ATOM 621 N N . ALA A 1 93 ? -8.569 -13.937 2.170 1.00 64.50 93 ALA A N 1
ATOM 622 C CA . ALA A 1 93 ? -7.147 -14.153 2.372 1.00 64.50 93 ALA A CA 1
ATOM 623 C C . ALA A 1 93 ? -6.383 -13.196 1.458 1.00 64.50 93 ALA A C 1
ATOM 625 O O . ALA A 1 93 ? -6.599 -13.209 0.242 1.00 64.50 93 ALA A O 1
ATOM 626 N N . ALA A 1 94 ? -5.531 -12.358 2.055 1.00 64.56 94 ALA A N 1
ATOM 627 C CA . ALA A 1 94 ? -4.616 -11.531 1.298 1.00 64.56 94 ALA A CA 1
ATOM 628 C C . ALA A 1 94 ? -3.878 -12.465 0.337 1.00 64.56 94 ALA A C 1
ATOM 630 O O . ALA A 1 94 ? -3.188 -13.394 0.762 1.00 64.56 94 ALA A O 1
ATOM 631 N N . THR A 1 95 ? -4.103 -12.282 -0.964 1.00 66.12 95 THR A N 1
ATOM 632 C CA . THR A 1 95 ? -3.273 -12.922 -1.976 1.00 66.12 95 THR A CA 1
ATOM 633 C C . THR A 1 95 ? -1.827 -12.594 -1.642 1.00 66.12 95 THR A C 1
ATOM 635 O O . THR A 1 95 ? -1.553 -11.475 -1.211 1.00 66.12 95 THR A O 1
ATOM 638 N N . ASP A 1 96 ? -0.942 -13.576 -1.801 1.00 68.75 96 ASP A N 1
ATOM 639 C CA . ASP A 1 96 ? 0.492 -13.484 -1.514 1.00 68.75 96 ASP A CA 1
ATOM 640 C C . ASP A 1 96 ? 1.128 -12.473 -2.487 1.00 68.75 96 ASP A C 1
ATOM 642 O O . ASP A 1 96 ? 1.697 -12.816 -3.522 1.00 68.75 96 ASP A O 1
ATOM 646 N N . VAL A 1 97 ? 0.872 -11.193 -2.234 1.00 70.69 97 VAL A N 1
ATOM 647 C CA . VAL A 1 97 ? 1.368 -10.059 -2.995 1.00 70.69 97 VAL A CA 1
ATOM 648 C C . VAL A 1 97 ? 2.585 -9.586 -2.233 1.00 70.69 97 VAL A C 1
ATOM 650 O O . VAL A 1 97 ? 2.479 -9.125 -1.094 1.00 70.69 97 VAL A O 1
ATOM 653 N N . ASP A 1 98 ? 3.743 -9.723 -2.869 1.00 78.62 98 ASP A N 1
ATOM 654 C CA . ASP A 1 98 ? 4.981 -9.153 -2.367 1.00 78.62 98 ASP A CA 1
ATOM 655 C C . ASP A 1 98 ? 4.875 -7.624 -2.420 1.00 78.62 98 ASP A C 1
ATOM 657 O O . ASP A 1 98 ? 5.120 -6.962 -3.427 1.00 78.62 98 ASP A O 1
ATOM 661 N N . TRP A 1 99 ? 4.397 -7.065 -1.314 1.00 75.94 99 TRP A N 1
ATOM 662 C CA . TRP A 1 99 ? 4.092 -5.650 -1.170 1.00 75.94 99 TRP A CA 1
ATOM 663 C C . TRP A 1 99 ? 5.354 -4.785 -1.121 1.00 75.94 99 TRP A C 1
ATOM 665 O O . TRP A 1 99 ? 5.252 -3.583 -1.351 1.00 75.94 99 TRP A O 1
ATOM 675 N N . LEU A 1 100 ? 6.532 -5.370 -0.864 1.00 79.38 100 LEU A N 1
ATOM 676 C CA . LEU A 1 100 ? 7.802 -4.642 -0.917 1.00 79.38 100 LEU A CA 1
ATOM 677 C C . LEU A 1 100 ? 8.324 -4.447 -2.341 1.00 79.38 100 LEU A C 1
ATOM 679 O O . LEU A 1 100 ? 9.153 -3.566 -2.547 1.00 79.38 100 LEU A O 1
ATOM 683 N N . THR A 1 101 ? 7.894 -5.255 -3.311 1.00 84.81 101 THR A N 1
ATOM 684 C CA . THR A 1 101 ? 8.361 -5.139 -4.704 1.00 84.81 101 THR A CA 1
ATOM 685 C C . THR A 1 101 ? 7.365 -4.452 -5.628 1.00 84.81 101 THR A C 1
ATOM 687 O O . THR A 1 101 ? 7.710 -4.153 -6.771 1.00 84.81 101 THR A O 1
ATOM 690 N N . ASN A 1 102 ? 6.147 -4.176 -5.160 1.00 86.62 102 ASN A N 1
ATOM 691 C CA . ASN A 1 102 ? 5.135 -3.504 -5.963 1.00 86.62 102 ASN A CA 1
ATOM 692 C C . ASN A 1 102 ? 5.199 -1.985 -5.749 1.00 86.62 102 ASN A C 1
ATOM 694 O O . ASN A 1 102 ? 4.550 -1.446 -4.857 1.00 86.62 102 ASN A O 1
ATOM 698 N N . GLU A 1 103 ? 6.026 -1.311 -6.544 1.00 91.81 103 GLU A N 1
ATOM 699 C CA . GLU A 1 103 ? 6.215 0.143 -6.519 1.00 91.81 103 GLU A CA 1
ATOM 700 C C . GLU A 1 103 ? 5.765 0.796 -7.834 1.00 91.81 103 GLU A C 1
ATOM 702 O O . GLU A 1 103 ? 5.856 0.200 -8.911 1.00 91.81 103 GLU A O 1
ATOM 707 N N . GLY A 1 104 ? 5.283 2.037 -7.763 1.00 91.12 104 GLY A N 1
ATOM 708 C CA . GLY A 1 104 ? 4.839 2.765 -8.950 1.00 91.12 104 GLY A CA 1
ATOM 709 C C . GLY A 1 104 ? 4.430 4.210 -8.683 1.00 91.12 104 GLY A C 1
ATOM 710 O O . GLY A 1 104 ? 4.710 4.767 -7.622 1.00 91.12 104 GLY A O 1
ATOM 711 N N . GLN A 1 105 ? 3.771 4.820 -9.671 1.00 94.00 105 GLN A N 1
ATOM 712 C CA . GLN A 1 105 ? 3.136 6.133 -9.551 1.00 94.00 105 GLN A CA 1
ATOM 713 C C . GLN A 1 105 ? 1.675 6.073 -9.998 1.00 94.00 105 GLN A C 1
ATOM 715 O O . GLN A 1 105 ? 1.344 5.344 -10.935 1.00 94.00 105 GLN A O 1
ATOM 720 N N . THR A 1 106 ? 0.811 6.841 -9.335 1.00 89.62 106 THR A N 1
ATOM 721 C CA . THR A 1 106 ? -0.576 7.051 -9.769 1.00 89.62 106 THR A CA 1
ATOM 722 C C . THR A 1 106 ? -0.642 8.005 -10.966 1.00 89.62 106 THR A C 1
ATOM 724 O O . THR A 1 106 ? 0.350 8.647 -11.320 1.00 89.62 106 THR A O 1
ATOM 727 N N . GLU A 1 107 ? -1.817 8.134 -11.591 1.00 92.81 107 GLU A N 1
ATOM 728 C CA . GLU A 1 107 ? -2.034 9.070 -12.708 1.00 92.81 107 GLU A CA 1
ATOM 729 C C . GLU A 1 107 ? -1.806 10.536 -12.299 1.00 92.81 107 GLU A C 1
ATOM 731 O O . GLU A 1 107 ? -1.436 11.374 -13.121 1.00 92.81 107 GLU A O 1
ATOM 736 N N . GLU A 1 108 ? -1.971 10.838 -11.012 1.00 92.25 108 GLU A N 1
ATOM 737 C CA . GLU A 1 108 ? -1.737 12.151 -10.412 1.00 92.25 108 GLU A CA 1
ATOM 738 C C . GLU A 1 108 ? -0.271 12.380 -10.000 1.00 92.25 108 GLU A C 1
ATOM 740 O O . GLU A 1 108 ? 0.071 13.466 -9.533 1.00 92.25 108 GLU A O 1
ATOM 745 N N . GLY A 1 109 ? 0.6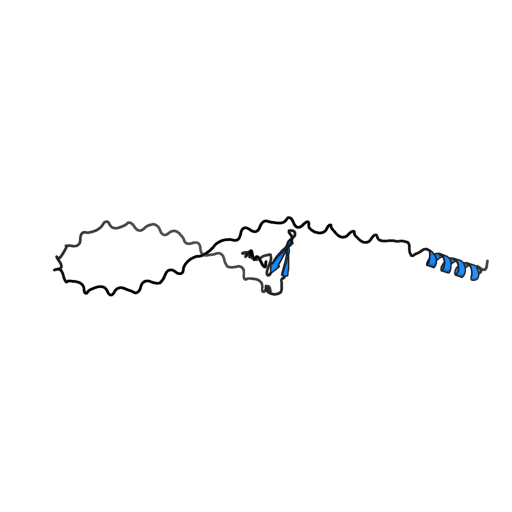01 11.381 -10.174 1.00 92.62 109 GLY A N 1
ATOM 746 C CA . GLY A 1 109 ? 2.037 11.473 -9.893 1.00 92.62 109 GLY A CA 1
ATOM 747 C C . GLY A 1 109 ? 2.450 11.131 -8.458 1.00 92.62 109 GLY A C 1
ATOM 748 O O . GLY A 1 109 ? 3.599 11.376 -8.088 1.00 92.62 109 GLY A O 1
ATOM 749 N N . PHE A 1 110 ? 1.563 10.557 -7.638 1.00 90.00 110 PHE A N 1
ATOM 750 C CA . PHE A 1 110 ? 1.935 10.092 -6.298 1.00 90.00 110 PHE A CA 1
ATOM 751 C C . PHE A 1 110 ? 2.668 8.759 -6.377 1.00 90.00 110 PHE A C 1
ATOM 753 O O . PHE A 1 110 ? 2.180 7.827 -7.013 1.00 90.00 110 PHE A O 1
ATOM 760 N N . ALA A 1 111 ? 3.811 8.642 -5.702 1.00 92.00 111 ALA A N 1
ATOM 761 C CA . ALA A 1 111 ? 4.472 7.355 -5.533 1.00 92.00 111 ALA A CA 1
ATOM 762 C C . ALA A 1 111 ? 3.645 6.445 -4.610 1.00 92.00 111 ALA A C 1
ATOM 764 O O . ALA A 1 111 ? 3.106 6.909 -3.604 1.00 92.00 111 ALA A O 1
ATOM 765 N N . PHE A 1 112 ? 3.575 5.155 -4.930 1.00 92.25 112 PHE A N 1
ATOM 766 C CA . PHE A 1 112 ? 2.975 4.145 -4.059 1.00 92.25 112 PHE A CA 1
ATOM 767 C C . PHE A 1 112 ? 3.894 2.933 -3.902 1.00 92.25 112 PHE A C 1
ATOM 769 O O . PHE A 1 112 ? 4.695 2.621 -4.784 1.00 92.25 112 PHE A O 1
ATOM 776 N N . LEU A 1 113 ? 3.733 2.247 -2.771 1.00 92.81 113 LEU A N 1
ATOM 777 C CA . LEU A 1 113 ? 4.356 0.967 -2.456 1.00 92.81 113 LEU A CA 1
ATOM 778 C C . LEU A 1 113 ? 3.276 0.036 -1.891 1.00 92.81 113 LEU A C 1
ATOM 780 O O . LEU A 1 113 ? 2.572 0.410 -0.952 1.00 92.81 113 LEU A O 1
ATOM 784 N N . GLY A 1 114 ? 3.147 -1.164 -2.451 1.00 90.56 114 GLY A N 1
ATOM 785 C CA . GLY A 1 114 ? 2.210 -2.190 -2.004 1.00 90.56 114 GLY A CA 1
ATOM 786 C C . GLY A 1 114 ? 1.153 -2.576 -3.038 1.00 90.56 114 GLY A C 1
ATOM 787 O O . GLY A 1 114 ? 1.273 -2.321 -4.233 1.00 90.56 114 GLY A O 1
ATOM 788 N N . ASN A 1 115 ? 0.114 -3.267 -2.570 1.00 85.69 115 ASN A N 1
ATOM 789 C CA . ASN A 1 115 ? -0.978 -3.739 -3.417 1.00 85.69 115 ASN A CA 1
ATOM 790 C C . ASN A 1 115 ? -1.986 -2.601 -3.695 1.00 85.69 115 ASN A C 1
ATOM 792 O O . ASN A 1 115 ? -2.590 -2.122 -2.734 1.00 85.69 115 ASN A O 1
ATOM 796 N N . PRO A 1 116 ? -2.231 -2.197 -4.959 1.00 82.00 116 PRO A N 1
ATOM 797 C CA . PRO A 1 116 ? -3.239 -1.181 -5.279 1.00 82.00 116 PRO A CA 1
ATOM 798 C C . PRO A 1 116 ? -4.676 -1.625 -4.959 1.00 82.00 116 PRO A C 1
ATOM 800 O O . PRO A 1 116 ? -5.532 -0.776 -4.729 1.00 82.00 116 PRO A O 1
ATOM 803 N N . ASP A 1 117 ? -4.933 -2.934 -4.885 1.00 81.69 117 ASP A N 1
ATOM 804 C CA . ASP A 1 117 ? -6.234 -3.501 -4.508 1.00 81.69 117 ASP A CA 1
ATOM 805 C C . ASP A 1 117 ? -6.376 -3.699 -2.983 1.00 81.69 117 ASP A C 1
ATOM 807 O O . ASP A 1 117 ? -7.301 -4.372 -2.518 1.00 81.69 117 ASP A O 1
ATOM 811 N N . ALA A 1 118 ? -5.448 -3.168 -2.176 1.00 83.88 118 ALA A N 1
ATOM 812 C CA . ALA A 1 118 ? -5.531 -3.276 -0.724 1.00 83.88 118 ALA A CA 1
ATOM 813 C C . ALA A 1 118 ? -6.785 -2.554 -0.187 1.00 83.88 118 ALA A C 1
ATOM 815 O O . ALA A 1 118 ? -7.084 -1.433 -0.601 1.00 83.88 118 ALA A O 1
ATOM 816 N N . PRO A 1 119 ? -7.497 -3.134 0.798 1.00 82.81 119 PRO A N 1
ATOM 817 C CA . PRO A 1 119 ? -8.688 -2.506 1.377 1.00 82.81 119 PRO A CA 1
ATOM 818 C C . PRO A 1 119 ? -8.363 -1.252 2.203 1.00 82.81 119 PRO A C 1
ATOM 820 O O . PRO A 1 119 ? -9.267 -0.519 2.601 1.00 82.81 119 PRO A O 1
ATOM 823 N N . ILE A 1 120 ? -7.081 -1.030 2.505 1.00 85.69 120 ILE A N 1
ATOM 824 C CA . ILE A 1 120 ? -6.581 0.074 3.316 1.00 85.69 120 ILE A CA 1
ATOM 825 C C . ILE A 1 120 ? -5.415 0.715 2.570 1.00 85.69 120 ILE A C 1
ATOM 827 O O . ILE A 1 120 ? -4.495 0.024 2.136 1.00 85.69 120 ILE A O 1
ATOM 831 N N . VAL A 1 121 ? -5.438 2.043 2.490 1.00 90.44 121 VAL A N 1
ATOM 832 C CA . VAL A 1 121 ? -4.361 2.862 1.932 1.00 90.44 121 VAL A CA 1
ATOM 833 C C . VAL A 1 121 ? -3.784 3.723 3.052 1.00 90.44 121 VAL A C 1
ATOM 835 O O . VAL A 1 121 ? -4.533 4.386 3.771 1.00 90.44 121 VAL A O 1
ATOM 838 N N . LEU A 1 122 ? -2.458 3.708 3.208 1.00 91.69 122 LEU A N 1
ATOM 839 C CA . LEU A 1 122 ? -1.738 4.620 4.095 1.00 91.69 122 LEU A CA 1
ATOM 840 C C . LEU A 1 122 ? -1.083 5.703 3.241 1.00 91.69 122 LEU A C 1
ATOM 842 O O . LEU A 1 122 ? -0.304 5.395 2.344 1.00 91.69 122 LEU A O 1
ATOM 846 N N . GLN A 1 123 ? -1.396 6.962 3.534 1.00 93.00 123 GLN A N 1
ATOM 847 C CA . GLN A 1 123 ? -0.796 8.111 2.869 1.00 93.00 123 GLN A CA 1
ATOM 848 C C . GLN A 1 123 ? 0.159 8.805 3.836 1.00 93.00 123 GLN A C 1
ATOM 850 O O . GLN A 1 123 ? -0.262 9.253 4.9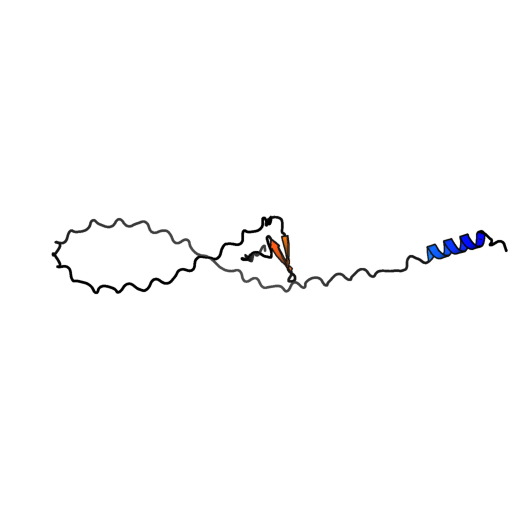03 1.00 93.00 123 GLN A O 1
ATOM 855 N N . ASP A 1 124 ? 1.436 8.865 3.464 1.00 92.25 124 ASP A N 1
ATOM 856 C CA . ASP A 1 124 ? 2.461 9.573 4.225 1.00 92.25 124 ASP A CA 1
ATOM 857 C C . ASP A 1 124 ? 2.785 10.916 3.562 1.00 92.25 124 ASP A C 1
ATOM 859 O O . ASP A 1 124 ? 3.042 10.987 2.359 1.00 92.25 124 ASP A O 1
ATOM 863 N N . TYR A 1 125 ? 2.762 11.981 4.359 1.00 91.94 125 TYR A N 1
ATOM 864 C CA . TYR A 1 125 ? 3.093 13.338 3.935 1.00 91.94 125 TYR A CA 1
ATOM 865 C C . TYR A 1 125 ? 4.421 13.725 4.579 1.00 91.94 125 TYR A C 1
ATOM 867 O O . TYR A 1 125 ? 4.457 14.395 5.612 1.00 91.94 125 TYR A O 1
ATOM 875 N N . SER A 1 126 ? 5.507 13.272 3.963 1.00 90.31 126 SER A N 1
ATOM 876 C CA . SER A 1 126 ? 6.866 13.591 4.392 1.00 90.31 126 SER A CA 1
ATOM 877 C C . SER A 1 126 ? 7.401 14.811 3.633 1.00 90.31 126 SER A C 1
ATOM 879 O O . SER A 1 126 ? 7.362 14.849 2.404 1.00 90.31 126 SER A O 1
ATOM 881 N N . ASP A 1 127 ? 7.914 15.797 4.371 1.00 92.00 127 ASP A N 1
ATOM 882 C CA . ASP A 1 127 ? 8.697 16.920 3.844 1.00 92.00 127 ASP A CA 1
ATOM 883 C C . ASP A 1 127 ? 10.185 16.626 4.087 1.00 92.00 127 ASP A C 1
ATOM 885 O O . ASP A 1 127 ? 10.599 16.416 5.228 1.00 92.00 127 ASP A O 1
ATOM 889 N N . PHE A 1 128 ? 10.973 16.535 3.013 1.00 86.19 128 PHE A N 1
ATOM 890 C CA . PHE A 1 128 ? 12.402 16.198 3.072 1.00 86.19 128 PHE A CA 1
ATOM 891 C C . PHE A 1 128 ? 13.319 17.433 2.952 1.00 86.19 128 PHE A C 1
ATOM 893 O O . PHE A 1 128 ? 14.527 17.258 2.759 1.00 86.19 128 PHE A O 1
ATOM 900 N N . LEU A 1 129 ? 12.764 18.652 3.023 1.00 75.44 129 LEU A N 1
ATOM 901 C CA . LEU A 1 129 ? 13.501 19.922 2.928 1.00 75.44 129 LEU A CA 1
ATOM 902 C C . LEU A 1 129 ? 14.207 20.340 4.228 1.00 75.44 129 LEU A C 1
ATOM 904 O O . LEU A 1 129 ? 13.664 20.118 5.333 1.00 75.44 129 LEU A O 1
#

Foldseek 3Di:
DDDPVVVVVVVVVVVVVPPPPPDDDDPDPPDDDDPPPDPDDDDPDPDDDDPDDDDDDDDDDDDDDDDPDDDDDDDDPDDDPDDDDDDPDPDPPPDPWPQQPDWDADPVGDIDTGDPPDPDDDDDDDDPD

pLDDT: mean 74.31, std 10.39, range [53.5, 94.0]

Radius of gyration: 40.94 Å; chains: 1; bounding box: 58×44×138 Å

Secondary structure (DSSP, 8-state):
----HHHHHHHHHHHHTT-TT---PPPPPPPPP-------------------PPPP-PPPPP--------------PPPPPPP--PPPPPP-------TTT-EEE-TT--EEES-TT-S----------

Sequence (129 aa):
MSINNRWLLALAMSSALLLPACGGAAPEPPPAPVEAAAESAAPTNTAAPVEAAVPTEAAPPTEVPTAVVAPTEGPTAAAAPAIPTEEPAAEVAATDVDWLTNEGQTEEGFAFLGNPDAPIVLQDYSDFL